Protein AF-A0A3M7CH25-F1 (afdb_monomer_lite)

InterPro domains:
  IPR034455 Biogenesis of lysosome-related organelles complex 1, subunit CNL1 [PTHR39145] (26-146)

Organism: Hortaea werneckii (NCBI:txid91943)

Sequence (146 aa):
MPHHTAHSSSHPRSPPQATTATAIPSSIPDNRLGLSPQDVATLRQHQQLAHAQARSPSGSQASSQGRLLLDPGSLQMLAQHFDRVMQAIAQRLDQLNRATETATQTQYDRAGHAIQMADAEIARFRAILHQIDELETEFDKIKRIR

Foldseek 3Di:
DYDDDDDDDDDDDDDDDDPPDVPPQQWDAPVVLPDDPVVSVVVLVVVVVVVVVPPDPPCVVQVVVRTDRPDVVVVVSSVVVVVVVVVVVVVVVVVVVVVVVVVVVVVVVVVVVVVVVVVVVVVVVVVVVVVVVVVVVVVVVVVVVD

pLDDT: mean 73.2, std 20.88, range [34.34, 98.25]

Radius of gyration: 42.66 Å; chains: 1; bounding box: 95×63×125 Å

Structure (mmCIF, N/CA/C/O backbone):
data_AF-A0A3M7CH25-F1
#
_entry.id   AF-A0A3M7CH25-F1
#
loop_
_atom_site.group_PDB
_atom_site.id
_atom_site.type_symbol
_atom_site.label_atom_id
_atom_site.label_alt_id
_atom_site.label_comp_id
_atom_site.label_asym_id
_atom_site.label_entity_id
_atom_site.label_seq_id
_atom_site.pdbx_PDB_ins_code
_atom_site.Cartn_x
_atom_site.Cartn_y
_atom_site.Cartn_z
_atom_site.occupancy
_atom_site.B_iso_or_equiv
_atom_site.auth_seq_id
_atom_site.auth_comp_id
_atom_site.auth_asym_id
_atom_site.auth_atom_id
_atom_site.pdbx_PDB_model_num
ATOM 1 N N . MET A 1 1 ? 64.315 53.948 -60.021 1.00 34.34 1 MET A N 1
ATOM 2 C CA . MET A 1 1 ? 63.733 55.137 -60.685 1.00 34.34 1 MET A CA 1
ATOM 3 C C . MET A 1 1 ? 63.372 54.738 -62.119 1.00 34.34 1 MET A C 1
ATOM 5 O O . MET A 1 1 ? 64.173 54.023 -62.700 1.00 34.34 1 MET A O 1
ATOM 9 N N . PRO A 1 2 ? 62.196 55.099 -62.661 1.00 49.09 2 PRO A N 1
ATOM 10 C CA . PRO A 1 2 ? 60.930 54.395 -62.396 1.00 49.09 2 PRO A CA 1
ATOM 11 C C . PRO A 1 2 ? 60.040 54.160 -63.655 1.00 49.09 2 PRO A C 1
ATOM 13 O O . PRO A 1 2 ? 60.378 54.592 -64.748 1.00 49.09 2 PRO A O 1
ATOM 16 N N . HIS A 1 3 ? 58.872 53.538 -63.409 1.00 44.78 3 HIS A N 1
ATOM 17 C CA . HIS A 1 3 ? 57.604 53.500 -64.175 1.00 44.78 3 HIS A CA 1
ATOM 18 C C . HIS A 1 3 ? 57.456 52.547 -65.377 1.00 44.78 3 HIS A C 1
ATOM 20 O O . HIS A 1 3 ? 58.113 52.709 -66.390 1.00 44.78 3 HIS A O 1
ATOM 26 N N . HIS A 1 4 ? 56.492 51.616 -65.292 1.00 48.28 4 HIS A N 1
ATOM 27 C CA . HIS A 1 4 ? 55.188 51.746 -65.965 1.00 48.28 4 HIS A CA 1
ATOM 28 C C . HIS A 1 4 ? 54.119 50.857 -65.298 1.00 48.28 4 HIS A C 1
ATOM 30 O O . HIS A 1 4 ? 54.339 49.689 -64.991 1.00 48.28 4 HIS A O 1
ATOM 36 N N . THR A 1 5 ? 52.961 51.467 -65.057 1.00 52.25 5 THR A N 1
ATOM 37 C CA . THR A 1 5 ? 51.748 50.917 -64.442 1.00 52.25 5 THR A CA 1
ATOM 38 C C . THR A 1 5 ? 50.800 50.413 -65.532 1.00 52.25 5 THR A C 1
ATOM 40 O O . THR A 1 5 ? 50.587 51.131 -66.504 1.00 52.25 5 THR A O 1
ATOM 43 N N . ALA A 1 6 ? 50.140 49.268 -65.335 1.00 48.06 6 ALA A N 1
ATOM 44 C CA . ALA A 1 6 ? 48.843 48.986 -65.958 1.00 48.06 6 ALA A CA 1
ATOM 45 C C . ALA A 1 6 ? 48.025 48.029 -65.077 1.00 48.06 6 ALA A C 1
ATOM 47 O O . ALA A 1 6 ? 48.415 46.895 -64.817 1.00 48.06 6 ALA A O 1
ATOM 48 N N . HIS A 1 7 ? 46.896 48.542 -64.590 1.00 48.91 7 HIS A N 1
ATOM 49 C CA . HIS A 1 7 ? 45.843 47.813 -63.892 1.00 48.91 7 HIS A CA 1
ATOM 50 C C . HIS A 1 7 ? 45.117 46.857 -64.850 1.00 48.91 7 HIS A C 1
ATOM 52 O O . HIS A 1 7 ? 44.805 47.223 -65.981 1.00 48.91 7 HIS A O 1
ATOM 58 N N . SER A 1 8 ? 44.742 45.673 -64.368 1.00 49.97 8 SER A N 1
ATOM 59 C CA . SER A 1 8 ? 43.633 44.899 -64.933 1.00 49.97 8 SER A CA 1
ATOM 60 C C . SER A 1 8 ? 42.797 44.331 -63.795 1.00 49.97 8 SER A C 1
ATOM 62 O O . SER A 1 8 ? 43.184 43.407 -63.086 1.00 49.97 8 SER A O 1
ATOM 64 N N . SER A 1 9 ? 41.658 44.979 -63.602 1.00 54.38 9 SER A N 1
ATOM 65 C CA . SER A 1 9 ? 40.560 44.621 -62.721 1.00 54.38 9 SER A CA 1
ATOM 66 C C . SER A 1 9 ? 39.779 43.439 -63.301 1.00 54.38 9 SER A C 1
ATOM 68 O O . SER A 1 9 ? 39.307 43.493 -64.433 1.00 54.38 9 SER A O 1
ATOM 70 N N . SER A 1 10 ? 39.564 42.387 -62.510 1.00 51.91 10 SER A N 1
ATOM 71 C CA . SER A 1 10 ? 38.473 41.440 -62.765 1.00 51.91 10 SER A CA 1
ATOM 72 C C . SER A 1 10 ? 37.803 41.029 -61.454 1.00 51.91 10 SER A C 1
ATOM 74 O O . SER A 1 10 ? 38.445 40.742 -60.448 1.00 51.91 10 SER A O 1
ATOM 76 N N . HIS A 1 11 ? 36.480 41.150 -61.484 1.00 56.53 11 HIS A N 1
ATOM 77 C CA . HIS A 1 11 ? 35.520 41.069 -60.389 1.00 56.53 11 HIS A CA 1
ATOM 78 C C . HIS A 1 11 ? 35.256 39.621 -59.916 1.00 56.53 11 HIS A C 1
ATOM 80 O O . HIS A 1 11 ? 35.608 38.669 -60.614 1.00 56.53 11 HIS A O 1
ATOM 86 N N . PRO A 1 12 ? 34.639 39.446 -58.728 1.00 50.31 12 PRO A N 1
ATOM 87 C CA . PRO A 1 12 ? 34.604 38.183 -57.993 1.00 50.31 12 PRO A CA 1
ATOM 88 C C . PRO A 1 12 ? 33.610 37.173 -58.579 1.00 50.31 12 PRO A C 1
ATOM 90 O O . PRO A 1 12 ? 32.468 37.497 -58.896 1.00 50.31 12 PRO A O 1
ATOM 93 N N . ARG A 1 13 ? 34.036 35.910 -58.660 1.00 43.47 13 ARG A N 1
ATOM 94 C CA . ARG A 1 13 ? 33.190 34.768 -59.021 1.00 43.47 13 ARG A CA 1
ATOM 95 C C . ARG A 1 13 ? 32.384 34.324 -57.796 1.00 43.47 13 ARG A C 1
ATOM 97 O O . ARG A 1 13 ? 32.930 33.706 -56.887 1.00 43.47 13 ARG A O 1
ATOM 104 N N . SER A 1 14 ? 31.092 34.637 -57.778 1.00 53.44 14 SER A N 1
ATOM 105 C CA . SER A 1 14 ? 30.123 34.106 -56.814 1.00 53.44 14 SER A CA 1
ATOM 106 C C . SER A 1 14 ? 30.038 32.571 -56.902 1.00 53.44 14 SER A C 1
ATOM 108 O O . SER A 1 14 ? 29.921 32.042 -58.011 1.00 53.44 14 SER A O 1
ATOM 110 N N . PRO A 1 15 ? 30.052 31.830 -55.781 1.00 58.59 15 PRO A N 1
ATOM 111 C CA . PRO A 1 15 ? 29.566 30.455 -55.756 1.00 58.59 15 PRO A CA 1
ATOM 112 C C . PRO A 1 15 ? 28.023 30.423 -55.735 1.00 58.59 15 PRO A C 1
ATOM 114 O O . PRO A 1 15 ? 27.392 31.371 -55.258 1.00 58.59 15 PRO A O 1
ATOM 117 N N . PRO A 1 16 ? 27.400 29.358 -56.270 1.00 49.16 16 PRO A N 1
ATOM 118 C CA . PRO A 1 16 ? 25.954 29.258 -56.409 1.00 49.16 16 PRO A CA 1
ATOM 119 C C . PRO A 1 16 ? 25.264 29.129 -55.049 1.00 49.16 16 PRO A C 1
ATOM 121 O O . PRO A 1 16 ? 25.725 28.439 -54.140 1.00 49.16 16 PRO A O 1
ATOM 124 N N . GLN A 1 17 ? 24.128 29.810 -54.951 1.00 45.53 17 GLN A N 1
ATOM 125 C CA . GLN A 1 17 ? 23.194 29.811 -53.837 1.00 45.53 17 GLN A CA 1
ATOM 126 C C . GLN A 1 17 ? 22.679 28.383 -53.600 1.00 45.53 17 GLN A C 1
ATOM 128 O O . GLN A 1 17 ? 21.924 27.843 -54.406 1.00 45.53 17 GLN A O 1
ATOM 133 N N . ALA A 1 18 ? 23.119 27.756 -52.507 1.00 49.19 18 ALA A N 1
ATOM 134 C CA . ALA A 1 18 ? 22.539 26.506 -52.044 1.00 49.19 18 ALA A CA 1
ATOM 135 C C . ALA A 1 18 ? 21.091 26.782 -51.623 1.00 49.19 18 ALA A C 1
ATOM 137 O O . ALA A 1 18 ? 20.825 27.561 -50.707 1.00 49.19 18 ALA A O 1
ATOM 138 N N . THR A 1 19 ? 20.166 26.157 -52.341 1.00 42.59 19 THR A N 1
ATOM 139 C CA . THR A 1 19 ? 18.744 26.077 -52.024 1.00 42.59 19 THR A CA 1
ATOM 140 C C . THR A 1 19 ? 18.551 25.738 -50.550 1.00 42.59 19 THR A C 1
ATOM 142 O O . THR A 1 19 ? 19.093 24.745 -50.063 1.00 42.59 19 THR A O 1
ATOM 145 N N . THR A 1 20 ? 17.760 26.549 -49.853 1.00 44.44 20 THR A N 1
ATOM 146 C CA . THR A 1 20 ? 17.261 26.294 -48.500 1.00 44.44 20 THR A CA 1
ATOM 147 C C . THR A 1 20 ? 16.388 25.042 -48.505 1.00 44.44 20 THR A C 1
ATOM 149 O O . THR A 1 20 ? 15.165 25.117 -48.592 1.00 44.44 20 THR A O 1
ATOM 152 N N . ALA A 1 21 ? 17.020 23.873 -48.437 1.00 42.16 21 ALA A N 1
ATOM 153 C CA . ALA A 1 21 ? 16.368 22.674 -47.952 1.00 42.16 21 ALA A CA 1
ATOM 154 C C . ALA A 1 21 ? 16.127 22.894 -46.459 1.00 42.16 21 ALA A C 1
ATOM 156 O O . ALA A 1 21 ? 17.073 23.103 -45.696 1.00 42.16 21 ALA A O 1
ATOM 157 N N . THR A 1 22 ? 14.862 22.901 -46.050 1.00 42.34 22 THR A N 1
ATOM 158 C CA . THR A 1 22 ? 14.440 22.898 -44.651 1.00 42.34 22 THR A CA 1
ATOM 159 C C . THR A 1 22 ? 14.992 21.630 -43.999 1.00 42.34 22 THR A C 1
ATOM 161 O O . THR A 1 22 ? 14.355 20.580 -44.001 1.00 42.34 22 THR A O 1
ATOM 164 N N . ALA A 1 23 ? 16.236 21.693 -43.526 1.00 45.91 23 ALA A N 1
ATOM 165 C CA . ALA A 1 23 ? 16.911 20.578 -42.892 1.00 45.91 23 ALA A CA 1
ATOM 166 C C . ALA A 1 23 ? 16.202 20.299 -41.567 1.00 45.91 23 ALA A C 1
ATOM 168 O O . ALA A 1 23 ? 16.354 21.041 -40.596 1.00 45.91 23 ALA A O 1
ATOM 169 N N . ILE A 1 24 ? 15.406 19.231 -41.538 1.00 45.81 24 ILE A N 1
ATOM 170 C CA . ILE A 1 24 ? 14.902 18.654 -40.294 1.00 45.81 24 ILE A CA 1
ATOM 171 C C . ILE A 1 24 ? 16.147 18.390 -39.433 1.00 45.81 24 ILE A C 1
ATOM 173 O O . ILE A 1 24 ? 17.060 17.704 -39.905 1.00 45.81 24 ILE A O 1
ATOM 177 N N . PRO A 1 25 ? 16.262 18.969 -38.225 1.00 42.25 25 PRO A N 1
ATOM 178 C CA . PRO A 1 25 ? 17.461 18.816 -37.420 1.00 42.25 25 PRO A CA 1
ATOM 179 C C . PRO A 1 25 ? 17.671 17.327 -37.129 1.00 42.25 25 PRO A C 1
ATOM 181 O O . PRO A 1 25 ? 16.894 16.714 -36.406 1.00 42.25 25 PRO A O 1
ATOM 184 N N . SER A 1 26 ? 18.718 16.746 -37.717 1.00 54.84 26 SER A N 1
ATOM 185 C CA . SER A 1 26 ? 18.996 15.301 -37.758 1.00 54.84 26 SER A CA 1
ATOM 186 C C . SER A 1 26 ? 19.508 14.751 -36.425 1.00 54.84 26 SER A C 1
ATOM 188 O O . SER A 1 26 ? 20.454 13.973 -36.414 1.00 54.84 26 SER A O 1
ATOM 190 N N . SER A 1 27 ? 19.046 15.309 -35.302 1.00 45.25 27 SER A N 1
ATOM 191 C CA . SER A 1 27 ? 19.876 15.364 -34.113 1.00 45.25 27 SER A CA 1
ATOM 192 C C . SER A 1 27 ? 19.140 15.758 -32.833 1.00 45.25 27 SER A C 1
ATOM 194 O O . SER A 1 27 ? 18.711 16.902 -32.676 1.00 45.25 27 SER A O 1
ATOM 196 N N . ILE A 1 28 ? 19.004 14.789 -31.924 1.00 54.31 28 ILE A N 1
ATOM 197 C CA . ILE A 1 28 ? 18.254 14.875 -30.659 1.00 54.31 28 ILE A CA 1
ATOM 198 C C . ILE A 1 28 ? 19.240 14.734 -29.482 1.00 54.31 28 ILE A C 1
ATOM 200 O O . ILE A 1 28 ? 20.185 13.962 -29.599 1.00 54.31 28 ILE A O 1
ATOM 204 N N . PRO A 1 29 ? 19.073 15.464 -28.366 1.00 54.31 29 PRO A N 1
ATOM 205 C CA . PRO A 1 29 ? 19.964 15.349 -27.211 1.00 54.31 29 PRO A CA 1
ATOM 206 C C . PRO A 1 29 ? 19.692 14.140 -26.319 1.00 54.31 29 PRO A C 1
ATOM 208 O O . PRO A 1 29 ? 18.547 13.910 -25.940 1.00 54.31 29 PRO A O 1
ATOM 211 N N . ASP A 1 30 ? 20.766 13.447 -25.917 1.00 53.28 30 ASP A N 1
ATOM 212 C CA . ASP A 1 30 ? 20.790 12.211 -25.110 1.00 53.28 30 ASP A CA 1
ATOM 213 C C . ASP A 1 30 ? 19.880 12.267 -23.868 1.00 53.28 30 ASP A C 1
ATOM 215 O O . ASP A 1 30 ? 19.152 11.322 -23.567 1.00 53.28 30 ASP A O 1
ATOM 219 N N . ASN A 1 31 ? 19.845 13.412 -23.177 1.00 57.41 31 ASN A N 1
ATOM 220 C CA . ASN A 1 31 ? 19.024 13.633 -21.979 1.00 57.41 31 ASN A CA 1
ATOM 221 C C . ASN A 1 31 ? 17.508 13.666 -22.245 1.00 57.41 31 ASN A C 1
ATOM 223 O O . ASN A 1 31 ? 16.727 13.630 -21.297 1.00 57.41 31 ASN A O 1
ATOM 227 N N . ARG A 1 32 ? 17.072 13.764 -23.506 1.00 50.53 32 ARG A N 1
ATOM 228 C CA . ARG A 1 32 ? 15.650 13.734 -23.885 1.00 50.53 32 ARG A CA 1
ATOM 229 C C . ARG A 1 32 ? 15.152 12.342 -24.267 1.00 50.53 32 ARG A C 1
ATOM 231 O O . ARG A 1 32 ? 13.957 12.199 -24.498 1.00 50.53 32 ARG A O 1
ATOM 238 N N . LEU A 1 33 ? 16.025 11.331 -24.307 1.00 58.81 33 LEU A N 1
ATOM 239 C CA . LEU A 1 33 ? 15.644 9.961 -24.668 1.00 58.81 33 LEU A CA 1
ATOM 240 C C . LEU A 1 33 ? 15.200 9.100 -23.475 1.00 58.81 33 LEU A C 1
ATOM 242 O O . LEU A 1 33 ? 14.857 7.943 -23.675 1.00 58.81 33 LEU A O 1
ATOM 246 N N . GLY A 1 34 ? 15.189 9.632 -22.245 1.00 56.16 34 GLY A N 1
ATOM 247 C CA . GLY A 1 34 ? 14.730 8.882 -21.064 1.00 56.16 34 GLY A CA 1
ATOM 248 C C . GLY A 1 34 ? 15.569 7.636 -20.743 1.00 56.16 34 GLY A C 1
ATOM 249 O O . GLY A 1 34 ? 15.098 6.743 -20.043 1.00 56.16 34 GLY A O 1
ATOM 250 N N . LEU A 1 35 ? 16.798 7.569 -21.265 1.00 60.78 35 LEU A N 1
ATOM 251 C CA . LEU A 1 35 ? 17.701 6.430 -21.122 1.00 60.78 35 LEU A CA 1
ATOM 252 C C . LEU A 1 35 ? 18.232 6.313 -19.689 1.00 60.78 35 LEU A C 1
ATOM 254 O O . LEU A 1 35 ? 18.481 7.318 -19.017 1.00 60.78 35 LEU A O 1
ATOM 258 N N . SER A 1 36 ? 18.471 5.077 -19.241 1.00 66.50 36 SER A N 1
ATOM 259 C CA . SER A 1 36 ? 19.179 4.848 -17.982 1.00 66.50 36 SER A CA 1
ATOM 260 C C . SER A 1 36 ? 20.631 5.353 -18.087 1.00 66.50 36 SER A C 1
ATOM 262 O O . SER A 1 36 ? 21.209 5.349 -19.179 1.00 66.50 36 SER A O 1
ATOM 264 N N . PRO A 1 37 ? 21.277 5.760 -16.978 1.00 64.06 37 PRO A N 1
ATOM 265 C CA . PRO A 1 37 ? 22.656 6.258 -17.011 1.00 64.06 37 PRO A CA 1
ATOM 266 C C . PRO A 1 37 ? 23.660 5.265 -17.617 1.00 64.06 37 PRO A C 1
ATOM 268 O O . PRO A 1 37 ? 24.652 5.670 -18.221 1.00 64.06 37 PRO A O 1
ATOM 271 N N . GLN A 1 38 ? 23.390 3.965 -17.472 1.00 66.31 38 GLN A N 1
ATOM 272 C CA . GLN A 1 38 ? 24.214 2.892 -18.025 1.00 66.31 38 GLN A CA 1
ATOM 273 C C . GLN A 1 38 ? 24.054 2.801 -19.548 1.00 66.31 38 GLN A C 1
ATOM 275 O O . GLN A 1 38 ? 25.052 2.732 -20.262 1.00 66.31 38 GLN A O 1
ATOM 280 N N . ASP A 1 39 ? 22.823 2.912 -20.056 1.00 61.66 39 ASP A N 1
ATOM 281 C CA . ASP A 1 39 ? 22.549 2.882 -21.498 1.00 61.66 39 ASP A CA 1
ATOM 282 C C . ASP A 1 39 ? 23.139 4.102 -22.221 1.00 61.66 39 ASP A C 1
ATOM 284 O O . ASP A 1 39 ? 23.667 3.973 -23.326 1.00 61.66 39 ASP A O 1
ATOM 288 N N . VAL A 1 40 ? 23.127 5.279 -21.581 1.00 67.56 40 VAL A N 1
ATOM 289 C CA . VAL A 1 40 ? 23.796 6.484 -22.107 1.00 67.56 40 VAL A CA 1
ATOM 290 C C . VAL A 1 40 ? 25.305 6.258 -22.236 1.00 67.56 40 VAL A C 1
ATOM 292 O O . VAL A 1 40 ? 25.910 6.660 -23.231 1.00 67.56 40 VAL A O 1
ATOM 295 N N . ALA A 1 41 ? 25.926 5.591 -21.259 1.00 70.12 41 ALA A N 1
ATOM 296 C CA . ALA A 1 41 ? 27.352 5.280 -21.304 1.00 70.12 41 ALA A CA 1
ATOM 297 C C . ALA A 1 41 ? 27.682 4.290 -22.433 1.00 70.12 41 ALA A C 1
ATOM 299 O O . ALA A 1 41 ? 28.624 4.517 -23.195 1.00 70.12 41 ALA A O 1
ATOM 300 N N . THR A 1 42 ? 26.868 3.243 -22.600 1.00 70.38 42 THR A N 1
ATOM 301 C CA . THR A 1 42 ? 27.019 2.263 -23.685 1.00 70.38 42 THR A CA 1
ATOM 302 C C . THR A 1 42 ? 26.813 2.897 -25.061 1.00 70.38 42 THR A C 1
ATOM 304 O O . THR A 1 42 ? 27.565 2.605 -25.991 1.00 70.38 42 THR A O 1
ATOM 307 N N . LEU A 1 43 ? 25.840 3.798 -25.206 1.00 66.81 43 LEU A N 1
ATOM 308 C CA . LEU A 1 43 ? 25.592 4.538 -26.445 1.00 66.81 43 LEU A CA 1
ATOM 309 C C . LEU A 1 43 ? 26.776 5.447 -26.802 1.00 66.81 43 LEU A C 1
ATOM 311 O O . LEU A 1 43 ? 27.238 5.451 -27.945 1.00 66.81 43 LEU A O 1
ATOM 315 N N . ARG A 1 44 ? 27.316 6.164 -25.811 1.00 68.12 44 ARG A N 1
ATOM 316 C CA . ARG A 1 44 ? 28.498 7.018 -25.978 1.00 68.12 44 ARG A CA 1
ATOM 317 C C . ARG A 1 44 ? 29.730 6.208 -26.388 1.00 68.12 44 ARG A C 1
ATOM 319 O O . ARG A 1 44 ? 30.474 6.639 -27.266 1.00 68.12 44 ARG A O 1
ATOM 326 N N . GLN A 1 45 ? 29.921 5.028 -25.801 1.00 72.50 45 GLN A N 1
ATOM 327 C CA . GLN A 1 45 ? 31.021 4.121 -26.135 1.00 72.50 45 GLN A CA 1
ATOM 328 C C . GLN A 1 45 ? 30.917 3.589 -27.574 1.00 72.50 45 GLN A C 1
ATOM 330 O O . GLN A 1 45 ? 31.907 3.590 -28.306 1.00 72.50 45 GLN A O 1
ATOM 335 N N . HIS A 1 46 ? 29.724 3.184 -28.015 1.00 65.94 46 HIS A N 1
ATOM 336 C CA . HIS A 1 46 ? 29.524 2.706 -29.386 1.00 65.94 46 HIS A CA 1
ATOM 337 C C . HIS A 1 46 ? 29.670 3.820 -30.424 1.00 65.94 46 HIS A C 1
ATOM 339 O O . HIS A 1 46 ? 30.256 3.582 -31.478 1.00 65.94 46 HIS A O 1
ATOM 345 N N . GLN A 1 47 ? 29.231 5.047 -30.123 1.00 64.75 47 GLN A N 1
ATOM 346 C CA . GLN A 1 47 ? 29.498 6.190 -31.000 1.00 64.75 47 GLN A CA 1
ATOM 347 C C . GLN A 1 47 ? 30.997 6.454 -31.141 1.00 64.75 47 GLN A C 1
ATOM 349 O O . GLN A 1 47 ? 31.465 6.665 -32.254 1.00 64.75 47 GLN A O 1
ATOM 354 N N . GLN A 1 48 ? 31.773 6.392 -30.054 1.00 63.50 48 GLN A N 1
ATOM 355 C CA . GLN A 1 48 ? 33.232 6.552 -30.127 1.00 63.50 48 GLN A CA 1
ATOM 356 C C . GLN A 1 48 ? 33.884 5.506 -31.044 1.00 63.50 48 GLN A C 1
ATOM 358 O O . GLN A 1 48 ? 34.777 5.843 -31.821 1.00 63.50 48 GLN A O 1
ATOM 363 N N . LEU A 1 49 ? 33.404 4.261 -31.009 1.00 62.91 49 LEU A N 1
ATOM 364 C CA . LEU A 1 49 ? 33.883 3.188 -31.883 1.00 62.91 49 LEU A CA 1
ATOM 365 C C . LEU A 1 49 ? 33.461 3.390 -33.348 1.00 62.91 49 LEU A C 1
ATOM 367 O O . LEU A 1 49 ? 34.291 3.246 -34.247 1.00 62.91 49 LEU A O 1
ATOM 371 N N . ALA A 1 50 ? 32.215 3.799 -33.598 1.00 54.97 50 ALA A N 1
ATOM 372 C CA . ALA A 1 50 ? 31.730 4.125 -34.941 1.00 54.97 50 ALA A CA 1
ATOM 373 C C . ALA A 1 50 ? 32.481 5.327 -35.546 1.00 54.97 50 ALA A C 1
ATOM 375 O O . ALA A 1 50 ? 32.847 5.315 -36.722 1.00 54.97 50 ALA A O 1
ATOM 376 N N . HIS A 1 51 ? 32.802 6.335 -34.729 1.00 53.16 51 HIS A N 1
ATOM 377 C CA . HIS A 1 51 ? 33.628 7.477 -35.123 1.00 53.16 51 HIS A CA 1
ATOM 378 C C . HIS A 1 51 ? 35.079 7.089 -35.434 1.00 53.16 51 HIS A C 1
ATOM 380 O O . HIS A 1 51 ? 35.685 7.680 -36.326 1.00 53.16 51 HIS A O 1
ATOM 386 N N . ALA A 1 52 ? 35.642 6.088 -34.750 1.00 57.78 52 ALA A N 1
ATOM 387 C CA . ALA A 1 52 ? 36.985 5.592 -35.054 1.00 57.78 52 ALA A CA 1
ATOM 388 C C . ALA A 1 52 ? 37.058 4.898 -36.430 1.00 57.78 52 ALA A C 1
ATOM 390 O O . ALA A 1 52 ? 38.094 4.964 -37.097 1.00 57.78 52 ALA A O 1
ATOM 391 N N . GLN A 1 53 ? 35.958 4.281 -36.878 1.00 55.53 53 GLN A N 1
ATOM 392 C CA . GLN A 1 53 ? 35.821 3.713 -38.225 1.00 55.53 53 GLN A CA 1
ATOM 393 C C . GLN A 1 53 ? 35.501 4.776 -39.288 1.00 55.53 53 GLN A C 1
ATOM 395 O O . GLN A 1 53 ? 36.055 4.733 -40.387 1.00 55.53 53 GLN A O 1
ATOM 400 N N . ALA A 1 54 ? 34.674 5.771 -38.960 1.00 52.88 54 AL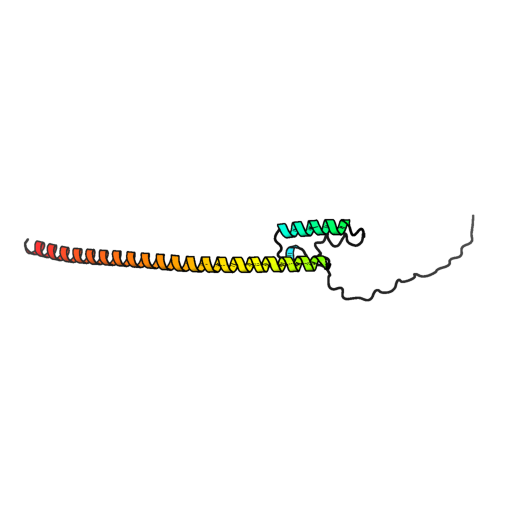A A N 1
ATOM 401 C CA . ALA A 1 54 ? 34.317 6.875 -39.846 1.00 52.88 54 ALA A CA 1
ATOM 402 C C . ALA A 1 54 ? 35.343 8.025 -39.763 1.00 52.88 54 ALA A C 1
ATOM 404 O O . ALA A 1 54 ? 35.059 9.105 -39.245 1.00 52.88 54 ALA A O 1
ATOM 405 N N . ARG A 1 55 ? 36.557 7.818 -40.294 1.00 43.78 55 ARG A N 1
ATOM 406 C CA . ARG A 1 55 ? 37.559 8.886 -40.494 1.00 43.78 55 ARG A CA 1
ATOM 407 C C . ARG A 1 55 ? 37.034 9.929 -41.491 1.00 43.78 55 ARG A C 1
ATOM 409 O O . ARG A 1 55 ? 37.308 9.862 -42.685 1.00 43.78 55 ARG A O 1
ATOM 416 N N . SER A 1 56 ? 36.250 10.893 -41.020 1.00 45.09 56 SER A N 1
ATOM 417 C CA . SER A 1 56 ? 35.811 12.056 -41.797 1.00 45.09 56 SER A CA 1
ATOM 418 C C . SER A 1 56 ? 35.697 13.281 -40.877 1.00 45.09 56 SER A C 1
ATOM 420 O O . SER A 1 56 ? 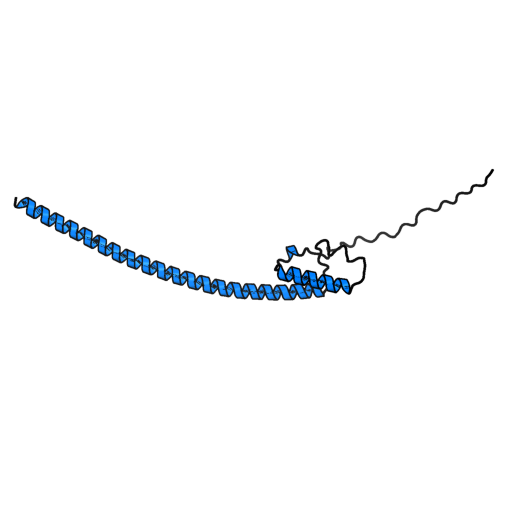34.898 13.272 -39.941 1.00 45.09 56 SER A O 1
ATOM 422 N N . PRO A 1 57 ? 36.467 14.359 -41.118 1.00 49.31 57 PRO A N 1
ATOM 423 C CA . PRO A 1 57 ? 36.624 15.485 -40.186 1.00 49.31 57 PRO A CA 1
ATOM 424 C C . PRO A 1 57 ? 35.381 16.384 -40.038 1.00 49.31 57 PRO A C 1
ATOM 426 O O . PRO A 1 57 ? 35.394 17.313 -39.239 1.00 49.31 57 PRO A O 1
ATOM 429 N N . SER A 1 58 ? 34.295 16.114 -40.771 1.00 49.31 58 SER A N 1
ATOM 430 C CA . SER A 1 58 ? 33.057 16.905 -40.715 1.00 49.31 58 SER A CA 1
ATOM 431 C C . SER A 1 58 ? 32.056 16.441 -39.641 1.00 49.31 58 SER A C 1
ATOM 433 O O . SER A 1 58 ? 31.089 17.153 -39.383 1.00 49.31 58 SER A O 1
ATOM 435 N N . GLY A 1 59 ? 32.251 15.267 -39.025 1.00 49.00 59 GLY A N 1
ATOM 436 C CA . GLY A 1 59 ? 31.315 14.697 -38.038 1.00 49.00 59 GLY A CA 1
ATOM 437 C C . GLY A 1 59 ? 31.607 15.064 -36.577 1.00 49.00 59 GLY A C 1
ATOM 438 O O . GLY A 1 59 ? 30.740 14.923 -35.719 1.00 49.00 59 GLY A O 1
ATOM 439 N N . SER A 1 60 ? 32.811 15.566 -36.286 1.00 44.91 60 SER A N 1
ATOM 440 C CA . SER A 1 60 ? 33.328 15.707 -34.915 1.00 44.91 60 SER A CA 1
ATOM 441 C C . SER A 1 60 ? 32.713 16.851 -34.099 1.00 44.91 60 SER A C 1
ATOM 443 O O . SER A 1 60 ? 32.864 16.867 -32.883 1.00 44.91 60 SER A O 1
ATOM 445 N N . GLN A 1 61 ? 32.016 17.796 -34.739 1.00 45.25 61 GLN A N 1
ATOM 446 C CA . GLN A 1 61 ? 31.372 18.935 -34.061 1.00 45.25 61 GLN A CA 1
ATOM 447 C C . GLN A 1 61 ? 29.905 18.676 -33.672 1.00 45.25 61 GLN A C 1
ATOM 449 O O . GLN A 1 61 ? 29.314 19.468 -32.945 1.00 45.25 61 GLN A O 1
ATOM 454 N N . ALA A 1 62 ? 29.290 17.589 -34.153 1.00 48.53 62 ALA A N 1
ATOM 455 C CA . ALA A 1 62 ? 27.891 17.276 -33.846 1.00 48.53 62 ALA A CA 1
ATOM 456 C C . ALA A 1 62 ? 27.751 16.438 -32.563 1.00 48.53 62 ALA A C 1
ATOM 458 O O . ALA A 1 62 ? 26.851 16.679 -31.760 1.00 48.53 62 ALA A O 1
ATOM 459 N N . SER A 1 63 ? 28.674 15.501 -32.333 1.00 45.44 63 SER A N 1
ATOM 460 C CA . SER A 1 63 ? 28.627 14.589 -31.182 1.00 45.44 63 SER A CA 1
ATOM 461 C C . SER A 1 63 ? 29.024 15.264 -29.864 1.00 45.44 63 SER A C 1
ATOM 463 O O . SER A 1 63 ? 28.474 14.940 -28.815 1.00 45.44 63 SER A O 1
ATOM 465 N N . SER A 1 64 ? 29.922 16.256 -29.899 1.00 48.12 64 SER A N 1
ATOM 466 C CA . SER A 1 64 ? 30.279 17.076 -28.727 1.00 48.12 64 SER A CA 1
ATOM 467 C C . SER A 1 64 ? 29.135 17.981 -28.255 1.00 48.12 64 SER A C 1
ATOM 469 O O . SER A 1 64 ? 29.110 18.378 -27.092 1.00 48.12 64 SER A O 1
ATOM 471 N N . GLN 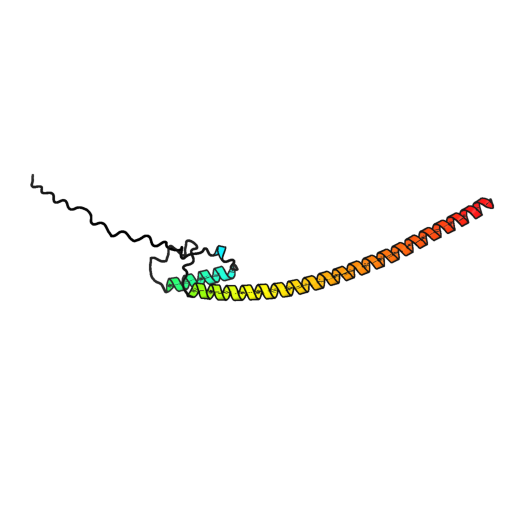A 1 65 ? 28.166 18.263 -29.130 1.00 46.56 65 GLN A N 1
ATOM 472 C CA . GLN A 1 65 ? 27.017 19.124 -28.852 1.00 46.56 65 GLN A CA 1
ATOM 473 C C . GLN A 1 65 ? 25.766 18.338 -28.407 1.00 46.56 65 GLN A C 1
ATOM 475 O O . GLN A 1 65 ? 24.671 18.899 -28.392 1.00 46.56 65 GLN A O 1
ATOM 480 N N . GLY A 1 66 ? 25.897 17.044 -28.072 1.00 52.34 66 GLY A N 1
ATOM 481 C CA . GLY A 1 66 ? 24.766 16.214 -27.641 1.00 52.34 66 GLY A CA 1
ATOM 482 C C . GLY A 1 66 ? 23.693 16.131 -28.722 1.00 52.34 66 GLY A C 1
ATOM 483 O O . GLY A 1 66 ? 22.534 16.451 -28.484 1.00 52.34 66 GLY A O 1
ATOM 484 N N . ARG A 1 67 ? 24.095 15.811 -29.949 1.00 51.50 67 ARG A N 1
ATOM 485 C CA . ARG A 1 67 ? 23.231 15.862 -31.121 1.00 51.50 67 ARG A CA 1
ATOM 486 C C . ARG A 1 67 ? 23.320 14.494 -31.829 1.00 51.50 67 ARG A C 1
ATOM 488 O O . ARG A 1 67 ? 24.278 14.211 -32.545 1.00 51.50 67 ARG A O 1
ATOM 495 N N . LEU A 1 68 ? 22.317 13.631 -31.621 1.00 56.59 68 LEU A N 1
ATOM 496 C CA . LEU A 1 68 ? 22.232 12.265 -32.171 1.00 56.59 68 LEU A CA 1
ATOM 497 C C . LEU A 1 68 ? 21.949 12.226 -33.678 1.00 56.59 68 LEU A C 1
ATOM 499 O O . LEU A 1 68 ? 20.790 12.278 -34.079 1.00 56.59 68 LEU A O 1
ATOM 503 N N . LEU A 1 69 ? 22.980 12.096 -34.514 1.00 57.66 69 LEU A N 1
ATOM 504 C CA . LEU A 1 69 ? 22.810 11.768 -35.936 1.00 57.66 69 LEU A CA 1
ATOM 505 C C . LEU A 1 69 ? 21.939 10.506 -36.099 1.00 57.66 69 LEU A C 1
ATOM 507 O O . LEU A 1 69 ? 22.299 9.437 -35.612 1.00 57.66 69 LEU 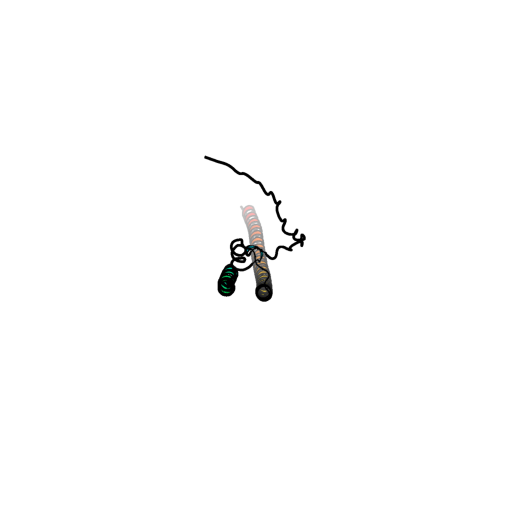A O 1
ATOM 511 N N . LEU A 1 70 ? 20.791 10.656 -36.770 1.00 59.69 70 LEU A N 1
ATOM 512 C CA . LEU A 1 70 ? 19.824 9.589 -37.076 1.00 59.69 70 LEU A CA 1
ATOM 513 C C . LEU A 1 70 ? 20.392 8.618 -38.133 1.00 59.69 70 LEU A C 1
ATOM 515 O O . LEU A 1 70 ? 19.975 8.621 -39.288 1.00 59.69 70 LEU A O 1
ATOM 519 N N . ASP A 1 71 ? 21.382 7.819 -37.745 1.00 66.25 71 ASP A N 1
ATOM 520 C CA . ASP A 1 71 ? 21.929 6.707 -38.532 1.00 66.25 71 ASP A CA 1
ATOM 521 C C . ASP A 1 71 ? 21.059 5.439 -38.345 1.00 66.25 71 ASP A C 1
ATOM 523 O O . ASP A 1 71 ? 20.524 5.252 -37.244 1.00 66.25 71 ASP A O 1
ATOM 527 N N . PRO A 1 72 ? 20.889 4.543 -39.341 1.00 66.88 72 PRO A N 1
ATOM 528 C CA . PRO A 1 72 ? 20.074 3.330 -39.203 1.00 66.88 72 PRO A CA 1
ATOM 529 C C . PRO A 1 72 ? 20.407 2.462 -37.977 1.00 66.88 72 PRO A C 1
ATOM 531 O O . PRO A 1 72 ? 19.501 1.854 -37.405 1.00 66.88 72 PRO A O 1
ATOM 534 N N . GLY A 1 73 ? 21.662 2.454 -37.507 1.00 70.19 73 GLY A N 1
ATOM 535 C CA . GLY A 1 73 ? 22.034 1.771 -36.262 1.00 70.19 73 GLY A CA 1
ATOM 536 C C . GLY A 1 73 ? 21.428 2.413 -35.005 1.00 70.19 73 GLY A C 1
ATOM 537 O O . GLY A 1 73 ? 21.008 1.713 -34.083 1.00 70.19 73 GLY A O 1
ATOM 538 N N . SER A 1 74 ? 21.299 3.743 -34.974 1.00 71.31 74 SER A N 1
ATOM 539 C CA . SER A 1 74 ? 20.683 4.470 -33.851 1.00 71.31 74 SER A CA 1
ATOM 540 C C . SER A 1 74 ? 19.181 4.181 -33.715 1.00 71.31 74 SER A C 1
ATOM 542 O O . SER A 1 74 ? 18.676 4.064 -32.599 1.00 71.31 74 SER A O 1
ATOM 544 N N . LEU A 1 75 ? 18.478 3.975 -34.837 1.00 76.25 75 LEU A N 1
ATOM 545 C CA . LEU A 1 75 ? 17.064 3.585 -34.847 1.00 76.25 75 LEU A CA 1
ATOM 546 C C . LEU A 1 75 ? 16.857 2.152 -34.344 1.00 76.25 75 LEU A C 1
ATOM 548 O O . LEU A 1 75 ? 15.909 1.897 -33.605 1.00 76.25 75 LEU A O 1
ATOM 552 N N . GLN A 1 76 ? 17.759 1.227 -34.685 1.00 77.38 76 GLN A N 1
ATOM 553 C CA . GLN A 1 76 ? 17.724 -0.141 -34.155 1.00 77.38 76 GLN A CA 1
ATOM 554 C C . GLN A 1 76 ? 17.960 -0.168 -32.639 1.00 77.38 76 GLN A C 1
ATOM 556 O O . GLN A 1 76 ? 17.256 -0.874 -31.918 1.00 77.38 76 GLN A O 1
ATOM 561 N N . MET A 1 77 ? 18.898 0.640 -32.139 1.00 75.31 77 MET A N 1
ATOM 562 C CA . MET A 1 77 ? 19.132 0.789 -30.699 1.00 75.31 77 MET A CA 1
ATOM 563 C C . MET A 1 77 ? 17.920 1.379 -29.975 1.00 75.31 77 MET A C 1
ATOM 565 O O . MET A 1 77 ? 17.562 0.909 -28.894 1.00 75.31 77 MET A O 1
ATOM 569 N N . LEU A 1 78 ? 17.260 2.372 -30.577 1.00 77.31 78 LEU A N 1
ATOM 570 C CA . LEU A 1 78 ? 16.035 2.950 -30.035 1.00 77.31 78 LEU A CA 1
ATOM 571 C C . LEU A 1 78 ? 14.897 1.919 -29.989 1.00 77.31 78 LEU A C 1
ATOM 573 O O . LEU A 1 78 ? 14.206 1.837 -28.978 1.00 77.31 78 LEU A O 1
ATOM 577 N N . ALA A 1 79 ? 14.739 1.095 -31.029 1.00 79.50 79 ALA A N 1
ATOM 578 C CA . ALA A 1 79 ? 13.752 0.014 -31.048 1.00 79.50 79 ALA A CA 1
ATOM 579 C C . ALA A 1 79 ? 13.995 -1.002 -29.918 1.00 79.50 79 ALA A C 1
ATOM 581 O O . ALA A 1 79 ? 13.092 -1.282 -29.135 1.00 79.50 79 ALA A O 1
ATOM 582 N N . GLN A 1 80 ? 15.239 -1.461 -29.747 1.00 79.81 80 GLN A N 1
ATOM 583 C CA . GLN A 1 80 ? 15.594 -2.364 -28.645 1.00 79.81 80 GLN A CA 1
ATOM 584 C C . GLN A 1 80 ? 15.383 -1.730 -27.266 1.00 79.81 80 GLN A C 1
ATOM 586 O O . GLN A 1 80 ? 15.043 -2.422 -26.306 1.00 79.81 80 GLN A O 1
ATOM 591 N N . HIS A 1 81 ? 15.622 -0.423 -27.138 1.00 81.38 81 HIS A N 1
ATOM 592 C CA . HIS A 1 81 ? 15.352 0.297 -25.901 1.00 81.38 81 HIS A CA 1
ATOM 593 C C . HIS A 1 81 ? 13.848 0.355 -25.612 1.00 81.38 81 HIS A C 1
ATOM 595 O O . HIS A 1 81 ? 13.447 0.044 -24.492 1.00 81.38 81 HIS A O 1
ATOM 601 N N . PHE A 1 82 ? 13.017 0.679 -26.610 1.00 83.00 82 PHE A N 1
ATOM 602 C CA . PHE A 1 82 ? 11.560 0.644 -26.464 1.00 83.00 82 PHE A CA 1
ATOM 603 C C . PHE A 1 82 ? 11.065 -0.743 -26.046 1.00 83.00 82 PHE A C 1
ATOM 605 O O . PHE A 1 82 ? 10.256 -0.828 -25.124 1.00 83.00 82 PHE A O 1
ATOM 612 N N . ASP A 1 83 ? 11.603 -1.819 -26.623 1.00 86.31 83 ASP A N 1
ATOM 613 C CA . ASP A 1 83 ? 11.250 -3.187 -26.224 1.00 86.31 83 ASP A CA 1
ATOM 614 C C . ASP A 1 83 ? 11.589 -3.461 -24.752 1.00 86.31 83 ASP A C 1
ATOM 616 O O . ASP A 1 83 ? 10.756 -3.973 -24.001 1.00 86.31 83 ASP A O 1
ATOM 620 N N . ARG A 1 84 ? 12.785 -3.062 -24.297 1.00 82.50 84 ARG A N 1
ATOM 621 C CA . ARG A 1 84 ? 13.191 -3.206 -22.887 1.00 82.50 84 ARG A CA 1
ATOM 622 C C . ARG A 1 84 ? 12.325 -2.372 -21.947 1.00 82.50 84 ARG A C 1
ATOM 624 O O . ARG A 1 84 ? 11.948 -2.859 -20.883 1.00 82.50 84 ARG A O 1
ATOM 631 N N . VAL A 1 85 ? 11.990 -1.137 -22.321 1.00 88.50 85 VAL A N 1
ATOM 632 C CA . VAL A 1 85 ? 11.118 -0.262 -21.522 1.00 88.50 85 VAL A CA 1
ATOM 633 C C . VAL A 1 85 ? 9.715 -0.849 -21.424 1.00 88.50 85 VAL A C 1
ATOM 635 O O . VAL A 1 85 ? 9.164 -0.905 -20.329 1.00 88.50 85 VAL A O 1
ATOM 638 N N . MET A 1 86 ? 9.157 -1.352 -22.524 1.00 87.19 86 MET A N 1
ATOM 639 C CA . MET A 1 86 ? 7.848 -2.006 -22.518 1.00 87.19 86 MET A CA 1
ATOM 640 C C . MET A 1 86 ? 7.841 -3.255 -21.632 1.00 87.19 86 MET A C 1
ATOM 642 O O . MET A 1 86 ? 6.912 -3.438 -20.844 1.00 87.19 86 MET A O 1
ATOM 646 N N . GLN A 1 87 ? 8.898 -4.072 -21.685 1.00 88.38 87 GLN A N 1
ATOM 647 C CA . GLN A 1 87 ? 9.058 -5.223 -20.790 1.00 88.38 87 GLN A CA 1
ATOM 648 C C . GLN A 1 87 ? 9.157 -4.797 -19.318 1.00 88.38 87 GLN A C 1
ATOM 650 O O . GLN A 1 87 ? 8.479 -5.372 -18.466 1.00 88.38 87 GLN A O 1
ATOM 655 N N . ALA A 1 88 ? 9.941 -3.763 -19.009 1.00 85.31 88 ALA A N 1
ATOM 656 C CA . ALA A 1 88 ? 10.078 -3.242 -17.650 1.00 85.31 88 ALA A CA 1
ATOM 657 C C . ALA A 1 88 ? 8.762 -2.644 -17.119 1.00 85.31 88 ALA A C 1
ATOM 659 O O . ALA A 1 88 ? 8.411 -2.858 -15.958 1.00 85.31 88 ALA A O 1
ATOM 660 N N . ILE A 1 89 ? 8.006 -1.930 -17.961 1.00 88.25 89 ILE A N 1
ATOM 661 C CA . ILE A 1 89 ? 6.679 -1.404 -17.614 1.00 88.25 89 ILE A CA 1
ATOM 662 C C . ILE A 1 89 ? 5.718 -2.557 -17.318 1.00 88.25 89 ILE A C 1
ATOM 664 O O . ILE A 1 89 ? 5.043 -2.521 -16.291 1.00 88.25 89 ILE A O 1
ATOM 668 N N . ALA A 1 90 ? 5.687 -3.594 -18.160 1.00 90.44 90 ALA A N 1
ATOM 669 C CA . ALA A 1 90 ? 4.835 -4.761 -17.943 1.00 90.44 90 ALA A CA 1
ATOM 670 C C . ALA A 1 90 ? 5.152 -5.462 -16.611 1.00 90.44 90 ALA A C 1
ATOM 672 O O . ALA A 1 90 ? 4.246 -5.738 -15.825 1.00 90.44 90 ALA A O 1
ATOM 673 N N . GLN A 1 91 ? 6.439 -5.669 -16.310 1.00 89.81 91 GLN A N 1
ATOM 674 C CA . GLN A 1 91 ? 6.879 -6.238 -15.032 1.00 89.81 91 GLN A CA 1
ATOM 675 C C . GLN A 1 91 ? 6.481 -5.359 -13.842 1.00 89.81 91 GLN A C 1
ATOM 677 O O . GLN A 1 91 ? 6.013 -5.863 -12.822 1.00 89.81 91 GLN A O 1
ATOM 682 N N . ARG A 1 92 ? 6.636 -4.037 -13.959 1.00 89.38 92 ARG A N 1
ATOM 683 C CA . ARG A 1 92 ? 6.291 -3.104 -12.882 1.00 89.38 92 ARG A CA 1
ATOM 684 C C . ARG A 1 92 ? 4.785 -3.022 -12.640 1.00 89.38 92 ARG A C 1
ATOM 686 O O . ARG A 1 92 ? 4.378 -2.879 -11.492 1.00 89.38 92 ARG A O 1
ATOM 693 N N . LEU A 1 93 ? 3.967 -3.124 -13.687 1.00 92.06 93 LEU A N 1
ATOM 694 C CA . LEU A 1 93 ? 2.509 -3.186 -13.564 1.00 92.06 93 LEU A CA 1
ATOM 695 C C . LEU A 1 93 ? 2.058 -4.458 -12.839 1.00 92.06 93 LEU A C 1
ATOM 697 O O . LEU A 1 93 ? 1.219 -4.373 -11.946 1.00 92.06 93 LEU A O 1
ATOM 701 N N . ASP A 1 94 ? 2.645 -5.612 -13.162 1.00 94.38 94 ASP A N 1
ATOM 702 C CA . ASP A 1 94 ? 2.368 -6.872 -12.459 1.00 94.38 94 ASP A CA 1
ATOM 703 C C . ASP A 1 94 ? 2.767 -6.794 -10.973 1.00 94.38 94 ASP A C 1
ATOM 705 O O . ASP A 1 94 ? 1.973 -7.137 -10.096 1.00 94.38 94 ASP A O 1
ATOM 709 N N . GLN A 1 95 ? 3.945 -6.240 -10.669 1.00 93.69 95 GLN A N 1
ATOM 710 C CA . GLN A 1 95 ? 4.372 -5.998 -9.285 1.00 93.69 95 GLN A CA 1
ATOM 711 C C . GLN A 1 95 ? 3.430 -5.049 -8.539 1.00 93.69 95 GLN A C 1
ATOM 713 O O . GLN A 1 95 ? 3.083 -5.314 -7.389 1.00 93.69 95 GLN A O 1
ATOM 718 N N . LEU A 1 96 ? 3.013 -3.954 -9.181 1.00 95.06 96 LEU A N 1
ATOM 719 C CA . LEU A 1 96 ? 2.101 -2.985 -8.581 1.00 95.06 96 LEU A CA 1
ATOM 720 C C . LEU A 1 96 ? 0.743 -3.623 -8.278 1.00 95.06 96 LEU A C 1
ATOM 722 O O . LEU A 1 96 ? 0.246 -3.442 -7.174 1.00 95.06 96 LEU A O 1
ATOM 726 N N . ASN A 1 97 ? 0.189 -4.414 -9.201 1.00 97.25 97 ASN A N 1
ATOM 727 C CA . ASN A 1 97 ? -1.071 -5.129 -8.978 1.00 97.25 97 ASN A CA 1
ATOM 728 C C . ASN A 1 97 ? -0.992 -6.044 -7.750 1.00 97.25 97 ASN A C 1
ATOM 730 O O . ASN A 1 97 ? -1.838 -5.952 -6.863 1.00 97.25 97 ASN A O 1
ATOM 734 N N . ARG A 1 98 ? 0.061 -6.865 -7.650 1.00 97.31 98 ARG A N 1
ATOM 735 C CA . ARG A 1 98 ? 0.267 -7.758 -6.495 1.00 97.31 98 ARG A CA 1
ATOM 736 C C . ARG A 1 98 ? 0.443 -6.984 -5.192 1.00 97.31 98 ARG A C 1
ATOM 738 O O . ARG A 1 98 ? -0.085 -7.383 -4.154 1.00 97.31 98 ARG A O 1
ATOM 745 N N . ALA A 1 99 ? 1.180 -5.875 -5.236 1.00 95.12 99 ALA A N 1
ATOM 746 C CA . ALA A 1 99 ? 1.374 -5.011 -4.078 1.00 95.12 99 ALA A CA 1
ATOM 747 C C . ALA A 1 99 ? 0.054 -4.369 -3.627 1.00 95.12 99 ALA A C 1
ATOM 749 O O . ALA A 1 99 ? -0.225 -4.337 -2.430 1.00 95.12 99 ALA A O 1
ATOM 750 N N . THR A 1 100 ? -0.775 -3.905 -4.566 1.00 96.56 100 THR A N 1
ATOM 751 C CA . THR A 1 100 ? -2.102 -3.352 -4.277 1.00 96.56 100 THR A CA 1
ATOM 752 C C . THR A 1 100 ? -3.024 -4.408 -3.682 1.00 96.56 100 THR A C 1
ATOM 754 O O . THR A 1 100 ? -3.615 -4.150 -2.641 1.00 96.56 100 THR A O 1
ATOM 757 N N . GLU A 1 101 ? -3.091 -5.605 -4.266 1.00 97.25 101 GLU A N 1
ATOM 758 C CA . GLU A 1 101 ? -3.894 -6.715 -3.737 1.00 97.2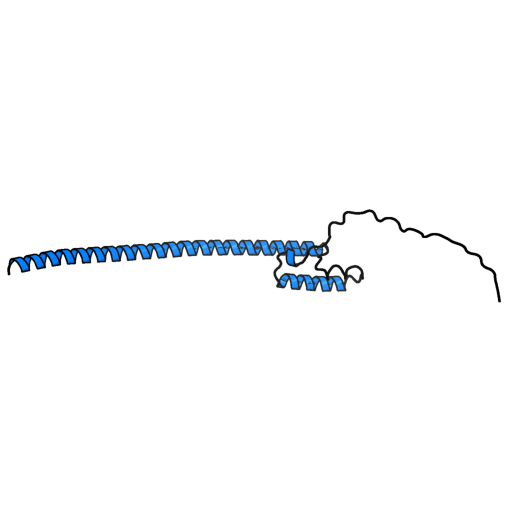5 101 GLU A CA 1
ATOM 759 C C . GLU A 1 101 ? -3.486 -7.072 -2.300 1.00 97.25 101 GLU A C 1
ATOM 761 O O . GLU A 1 101 ? -4.324 -7.124 -1.398 1.00 97.25 101 GLU A O 1
ATOM 766 N N . THR A 1 102 ? -2.180 -7.204 -2.054 1.00 97.56 102 THR A N 1
ATOM 767 C CA . THR A 1 102 ? -1.635 -7.485 -0.717 1.00 97.56 102 THR A CA 1
ATOM 768 C C . THR A 1 102 ? -1.965 -6.368 0.276 1.00 97.56 102 THR A C 1
ATOM 770 O O . THR A 1 102 ? -2.334 -6.632 1.424 1.00 97.56 102 THR A O 1
ATOM 773 N N . ALA A 1 103 ? -1.841 -5.109 -0.150 1.00 96.06 103 ALA A N 1
ATOM 774 C CA . ALA A 1 103 ? -2.141 -3.955 0.686 1.00 96.06 103 ALA A CA 1
ATOM 775 C C . ALA A 1 103 ? -3.633 -3.887 1.038 1.00 96.06 103 ALA A C 1
ATOM 777 O O . ALA A 1 103 ? -3.968 -3.661 2.201 1.00 96.06 103 ALA A O 1
ATOM 778 N N . THR A 1 104 ? -4.522 -4.139 0.073 1.00 97.06 104 THR A N 1
ATOM 779 C CA . THR A 1 104 ? -5.969 -4.197 0.301 1.00 97.06 104 THR A CA 1
ATOM 780 C C . THR A 1 104 ? -6.330 -5.316 1.271 1.00 97.06 104 THR A C 1
ATOM 782 O O . THR A 1 104 ? -7.077 -5.062 2.215 1.00 97.06 104 THR A O 1
ATOM 785 N N . GLN A 1 105 ? -5.751 -6.510 1.112 1.00 97.31 105 GLN A N 1
ATOM 786 C CA . GLN A 1 105 ? -5.994 -7.625 2.029 1.00 97.31 105 GLN A CA 1
ATOM 787 C C . GLN A 1 105 ? -5.526 -7.294 3.451 1.00 97.31 105 GLN A C 1
ATOM 789 O O . GLN A 1 105 ? -6.293 -7.400 4.403 1.00 97.31 105 GLN A O 1
ATOM 794 N N . THR A 1 106 ? -4.299 -6.787 3.590 1.00 97.31 106 THR A N 1
ATOM 795 C CA . THR A 1 106 ? -3.734 -6.403 4.894 1.00 97.31 106 THR A CA 1
ATOM 796 C C . THR A 1 106 ? -4.567 -5.312 5.568 1.00 97.31 106 THR A C 1
ATOM 798 O O . THR A 1 106 ? -4.768 -5.324 6.784 1.00 97.31 106 THR A O 1
ATOM 801 N N . GLN A 1 107 ? -5.054 -4.343 4.790 1.00 96.88 107 GLN A N 1
ATOM 802 C CA . GLN A 1 107 ? -5.904 -3.274 5.297 1.00 96.88 107 GLN A CA 1
ATOM 803 C C . GLN A 1 107 ? -7.264 -3.805 5.756 1.00 96.88 107 GLN A C 1
ATOM 805 O O . GLN A 1 107 ? -7.745 -3.385 6.810 1.00 96.88 107 GLN A O 1
ATOM 810 N N . TYR A 1 108 ? -7.855 -4.732 5.000 1.00 97.19 108 TYR A N 1
ATOM 811 C CA . TYR A 1 108 ? -9.105 -5.386 5.365 1.00 97.19 108 TYR A CA 1
ATOM 812 C C . TYR A 1 108 ? -8.955 -6.176 6.669 1.00 97.19 108 TYR A C 1
ATOM 814 O O . TYR A 1 108 ? -9.736 -5.983 7.602 1.00 97.19 108 TYR A O 1
ATOM 822 N N . ASP A 1 109 ? -7.891 -6.971 6.783 1.00 97.50 109 ASP A N 1
ATOM 823 C CA . ASP A 1 109 ? -7.599 -7.748 7.984 1.00 97.50 109 ASP A CA 1
ATOM 824 C C . ASP A 1 109 ? -7.400 -6.824 9.188 1.00 97.50 109 ASP A C 1
ATOM 826 O O . ASP A 1 109 ? -8.025 -7.010 10.232 1.00 97.50 109 ASP A O 1
ATOM 830 N N . ARG A 1 110 ? -6.583 -5.771 9.053 1.00 96.50 110 ARG A N 1
ATOM 831 C CA . ARG A 1 110 ? -6.347 -4.804 10.134 1.00 96.50 110 ARG A CA 1
ATOM 832 C C . ARG A 1 110 ? -7.635 -4.116 10.587 1.00 96.50 110 ARG A C 1
ATOM 834 O O . ARG A 1 110 ? -7.830 -3.943 11.789 1.00 96.50 110 ARG A O 1
ATOM 841 N N . ALA A 1 111 ? -8.493 -3.718 9.649 1.00 97.00 111 ALA A N 1
ATOM 842 C CA . ALA A 1 111 ? -9.782 -3.112 9.967 1.00 97.00 111 ALA A CA 1
ATOM 843 C C . ALA A 1 111 ? -10.691 -4.099 10.714 1.00 97.00 111 ALA A C 1
ATOM 845 O O . ALA A 1 111 ? -11.281 -3.728 11.727 1.00 97.00 111 ALA A O 1
ATOM 846 N N . GLY A 1 112 ? -10.734 -5.362 10.277 1.00 96.88 112 GLY A N 1
ATOM 847 C CA . GLY A 1 112 ? -11.477 -6.425 10.953 1.00 96.88 112 GLY A CA 1
ATOM 848 C C . GLY A 1 112 ? -11.036 -6.625 12.404 1.00 96.88 112 GLY A C 1
ATOM 849 O O . GLY A 1 112 ? -11.870 -6.594 13.307 1.00 96.88 112 GLY A O 1
ATOM 850 N N . HIS A 1 113 ? -9.726 -6.738 12.650 1.00 97.12 113 HIS A N 1
ATOM 851 C CA . HIS A 1 113 ? -9.187 -6.867 14.010 1.00 97.12 113 HIS A CA 1
ATOM 852 C C . HIS A 1 113 ? -9.511 -5.642 14.878 1.00 97.12 113 HIS A C 1
ATOM 854 O O . HIS A 1 113 ? -9.876 -5.789 16.042 1.00 97.12 113 HIS A O 1
ATOM 860 N N . ALA A 1 114 ? -9.411 -4.429 14.324 1.00 96.94 114 ALA A N 1
ATOM 861 C CA . ALA A 1 114 ? -9.718 -3.204 15.060 1.00 96.94 114 ALA A CA 1
ATOM 862 C C . ALA A 1 114 ? -11.197 -3.125 15.475 1.00 96.94 114 ALA A C 1
ATOM 864 O O . ALA A 1 114 ? -11.485 -2.719 16.600 1.00 96.94 114 ALA A O 1
ATOM 865 N N . ILE A 1 115 ? -12.121 -3.548 14.604 1.00 97.31 115 ILE A N 1
ATOM 866 C CA . ILE A 1 115 ? -13.557 -3.614 14.918 1.00 97.31 115 ILE A CA 1
ATOM 867 C C . ILE A 1 115 ? -13.810 -4.627 16.036 1.00 97.31 115 ILE A C 1
ATOM 869 O O . ILE A 1 115 ? -14.452 -4.288 17.023 1.00 97.31 115 ILE A O 1
ATOM 873 N N . GLN A 1 116 ? -13.236 -5.829 15.940 1.00 97.25 116 GLN A N 1
ATOM 874 C CA . GLN A 1 116 ? -13.386 -6.857 16.978 1.00 97.25 116 GLN A CA 1
ATOM 875 C C . GLN A 1 116 ? -12.858 -6.391 18.341 1.00 97.25 116 GLN A C 1
ATOM 877 O O . GLN A 1 116 ? -13.488 -6.630 19.371 1.00 97.25 116 GLN A O 1
ATOM 882 N N . MET A 1 117 ? -11.715 -5.699 18.357 1.00 97.94 117 MET A N 1
ATOM 883 C CA . MET A 1 117 ? -11.182 -5.102 19.581 1.00 97.94 117 MET A CA 1
ATOM 884 C C . MET A 1 117 ? -12.099 -4.009 20.133 1.00 97.94 117 MET A C 1
ATOM 886 O O . MET A 1 117 ? -12.318 -3.955 21.342 1.00 97.94 117 MET A O 1
ATOM 890 N N . ALA A 1 118 ? -12.646 -3.154 19.266 1.00 97.69 118 ALA A N 1
ATOM 891 C CA . ALA A 1 118 ? -13.587 -2.119 19.676 1.00 97.69 118 ALA A CA 1
ATOM 892 C C . ALA A 1 118 ? -14.864 -2.726 20.275 1.00 97.69 118 ALA A C 1
ATOM 894 O O . ALA A 1 118 ? -15.303 -2.279 21.331 1.00 97.69 118 ALA A O 1
ATOM 895 N N . ASP A 1 119 ? -15.415 -3.779 19.668 1.00 98.25 119 ASP A N 1
ATOM 896 C CA . ASP A 1 119 ? -16.590 -4.488 20.183 1.00 98.25 119 ASP A CA 1
ATOM 897 C C . ASP A 1 119 ? -16.328 -5.098 21.566 1.00 98.25 119 ASP A C 1
ATOM 899 O O . ASP A 1 119 ? -17.163 -4.977 22.469 1.00 98.25 119 ASP A O 1
ATOM 903 N N . ALA A 1 120 ? -15.151 -5.701 21.764 1.00 98.06 120 ALA A N 1
ATOM 904 C CA . ALA A 1 120 ? -14.744 -6.243 23.059 1.00 98.06 120 ALA A CA 1
ATOM 905 C C . ALA A 1 120 ? -14.644 -5.147 24.133 1.00 98.06 120 ALA A C 1
ATOM 907 O O . ALA A 1 120 ? -15.134 -5.325 25.252 1.00 98.06 120 ALA A O 1
ATOM 908 N N . GLU A 1 121 ? -14.067 -3.993 23.794 1.00 97.94 121 GLU A N 1
ATOM 909 C CA . GLU A 1 121 ? -13.957 -2.874 24.729 1.00 97.94 121 GLU A CA 1
ATOM 910 C C . GLU A 1 121 ? -15.328 -2.232 25.012 1.00 97.94 121 GLU A C 1
ATOM 912 O O . GLU A 1 121 ? -15.627 -1.899 26.157 1.00 97.94 121 GLU A O 1
ATOM 917 N N . ILE A 1 122 ? -16.219 -2.134 24.017 1.00 97.56 122 ILE A N 1
ATOM 918 C CA . ILE A 1 122 ? -17.604 -1.671 24.210 1.00 97.56 122 ILE A CA 1
ATOM 919 C C . ILE A 1 122 ? -18.355 -2.601 25.167 1.00 97.56 122 ILE A C 1
ATOM 921 O O . ILE A 1 122 ? -19.045 -2.125 26.072 1.00 97.56 122 ILE A O 1
ATOM 925 N N . ALA A 1 123 ? -18.229 -3.920 24.997 1.00 98.19 123 ALA A N 1
ATOM 926 C CA . ALA A 1 123 ? -18.849 -4.894 25.893 1.00 98.19 123 ALA A CA 1
ATOM 927 C C . ALA A 1 123 ? -18.320 -4.749 27.327 1.00 98.19 123 ALA A C 1
ATOM 929 O O . ALA A 1 123 ? -19.099 -4.737 28.282 1.00 98.19 123 ALA A O 1
ATOM 930 N N . ARG A 1 124 ? -17.005 -4.558 27.471 1.00 97.94 124 ARG A N 1
ATOM 931 C CA . ARG A 1 124 ? -16.362 -4.301 28.760 1.00 97.94 124 ARG A CA 1
ATOM 932 C C . ARG A 1 124 ? -16.872 -3.015 29.410 1.00 97.94 124 ARG A C 1
ATOM 934 O O . ARG A 1 124 ? -17.230 -3.045 30.584 1.00 97.94 124 ARG A O 1
ATOM 941 N N . PHE A 1 125 ? -16.962 -1.911 28.669 1.00 98.25 125 PHE A N 1
ATOM 942 C CA . PHE A 1 125 ? -17.502 -0.655 29.193 1.00 98.25 125 PHE A CA 1
ATOM 943 C C . PHE A 1 125 ? -18.954 -0.796 29.646 1.00 98.25 125 PHE A C 1
ATOM 945 O O . PHE A 1 125 ? -19.299 -0.326 30.725 1.00 98.25 125 PHE A O 1
ATOM 952 N N . ARG A 1 126 ? -19.796 -1.489 28.871 1.00 98.12 126 ARG A N 1
ATOM 953 C CA . ARG A 1 126 ? -21.189 -1.761 29.261 1.00 98.12 126 ARG A CA 1
ATOM 954 C C . ARG A 1 126 ? -21.277 -2.575 30.551 1.00 98.12 126 ARG A C 1
ATOM 956 O O . ARG A 1 126 ? -22.104 -2.258 31.398 1.00 98.12 126 ARG A O 1
ATOM 963 N N . ALA A 1 127 ? -20.416 -3.578 30.718 1.00 98.12 127 ALA A N 1
ATOM 964 C CA . ALA A 1 127 ? -20.359 -4.364 31.949 1.00 98.12 127 ALA A CA 1
ATOM 965 C C . ALA A 1 127 ? -19.937 -3.512 33.157 1.00 98.12 127 ALA A C 1
ATOM 967 O O . ALA A 1 127 ? -20.526 -3.640 34.225 1.00 98.12 127 ALA A O 1
ATOM 968 N N . ILE A 1 128 ? -18.963 -2.613 32.983 1.00 97.94 128 ILE A N 1
ATOM 969 C CA . ILE A 1 128 ? -18.535 -1.686 34.041 1.00 97.94 128 ILE A CA 1
ATOM 970 C C . ILE A 1 128 ? -19.676 -0.742 34.433 1.00 97.94 128 ILE A C 1
ATOM 972 O O . ILE A 1 128 ? -19.920 -0.564 35.620 1.00 97.94 128 ILE A O 1
ATOM 976 N N . LEU A 1 129 ? -20.390 -0.162 33.463 1.00 97.62 129 LEU A N 1
ATOM 977 C CA . LEU A 1 129 ? -21.532 0.715 33.753 1.00 97.62 129 LEU A CA 1
ATOM 978 C C . LEU A 1 129 ? -22.616 -0.021 34.547 1.00 97.62 129 LEU A C 1
ATOM 980 O O . LEU A 1 129 ? -23.076 0.488 35.559 1.00 97.62 129 LEU A O 1
ATOM 984 N N . HIS A 1 130 ? -22.936 -1.257 34.160 1.00 97.81 130 HIS A N 1
ATOM 985 C CA . HIS A 1 130 ? -23.885 -2.080 34.908 1.00 97.81 130 HIS A CA 1
ATOM 986 C C . HIS A 1 130 ? -23.427 -2.347 36.350 1.00 97.81 130 HIS A C 1
ATOM 988 O O . HIS A 1 130 ? -24.219 -2.251 37.281 1.00 97.81 130 HIS A O 1
ATOM 994 N N . GLN A 1 131 ? -22.142 -2.656 36.552 1.00 97.75 131 GLN A N 1
ATOM 995 C CA . GLN A 1 131 ? -21.581 -2.847 37.894 1.00 97.75 131 GLN A CA 1
ATOM 996 C C . GLN A 1 131 ? -21.653 -1.569 38.739 1.00 97.75 131 GLN A C 1
ATOM 998 O O . GLN A 1 131 ? -21.853 -1.651 39.947 1.00 97.75 131 GLN A O 1
ATOM 1003 N N . ILE A 1 132 ? -21.489 -0.394 38.126 1.00 97.19 132 ILE A N 1
ATOM 1004 C CA . ILE A 1 132 ? -21.636 0.891 38.819 1.00 97.19 132 ILE A CA 1
ATOM 1005 C C . ILE A 1 132 ? -23.090 1.080 39.268 1.00 97.19 132 ILE A C 1
ATOM 1007 O O . ILE A 1 132 ? -23.310 1.347 40.447 1.00 97.19 132 ILE A O 1
ATOM 1011 N N . ASP A 1 133 ? -24.066 0.856 38.385 1.00 97.06 133 ASP A N 1
ATOM 1012 C CA . ASP A 1 133 ? -25.496 0.980 38.711 1.00 97.06 133 ASP A CA 1
ATOM 1013 C C . ASP A 1 133 ? -25.920 0.011 39.841 1.00 97.06 133 ASP A C 1
ATOM 1015 O O . ASP A 1 133 ? -26.686 0.360 40.749 1.00 97.06 133 ASP A O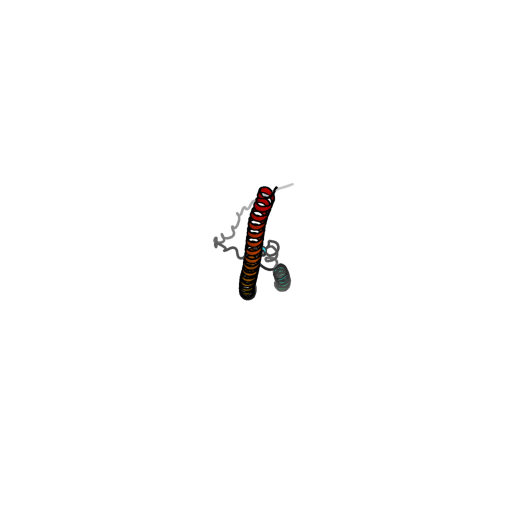 1
ATOM 1019 N N . GLU A 1 134 ? -25.390 -1.218 39.825 1.00 96.88 134 GLU A N 1
ATOM 1020 C CA . GLU A 1 134 ? -25.584 -2.194 40.905 1.00 96.88 134 GLU A CA 1
ATOM 1021 C C . GLU A 1 134 ? -25.002 -1.694 42.232 1.00 96.88 134 GLU A C 1
ATOM 1023 O O . GLU A 1 134 ? -25.675 -1.758 43.264 1.00 96.88 134 GLU A O 1
ATOM 1028 N N . LEU A 1 135 ? -23.774 -1.164 42.217 1.00 97.19 135 LEU A N 1
ATOM 1029 C CA . LEU A 1 135 ? -23.131 -0.614 43.410 1.00 97.19 135 LEU A CA 1
ATOM 1030 C C . LEU A 1 135 ? -23.900 0.584 43.972 1.00 97.19 135 LEU A C 1
ATOM 1032 O O . LEU A 1 135 ? -24.075 0.664 45.187 1.00 97.19 135 LEU A O 1
ATOM 1036 N N . GLU A 1 136 ? -24.392 1.489 43.125 1.00 95.62 136 GLU A N 1
ATOM 1037 C CA . GLU A 1 136 ? -25.227 2.620 43.549 1.00 95.62 136 GLU A CA 1
ATOM 1038 C C . GLU A 1 136 ? -26.491 2.140 44.273 1.00 95.62 136 GLU A C 1
ATOM 1040 O O . GLU A 1 136 ? -26.801 2.607 45.373 1.00 95.62 136 GLU A O 1
ATOM 1045 N N . THR A 1 137 ? -27.157 1.123 43.721 1.00 96.19 137 THR A N 1
ATOM 1046 C CA . THR A 1 137 ? -28.338 0.509 44.341 1.00 96.19 137 THR A CA 1
ATOM 1047 C C . THR A 1 137 ? -28.009 -0.121 45.702 1.00 96.19 137 THR A C 1
ATOM 1049 O O . THR A 1 137 ? -28.778 0.015 46.658 1.00 96.19 137 THR A O 1
ATOM 1052 N N . GLU A 1 138 ? -26.871 -0.811 45.824 1.00 95.69 138 GLU A N 1
ATOM 1053 C CA . GLU A 1 138 ? -26.405 -1.386 47.095 1.00 95.69 138 GLU A CA 1
ATOM 1054 C C . GLU A 1 138 ? -26.058 -0.302 48.131 1.00 95.69 138 GLU A C 1
ATOM 1056 O O . GLU A 1 138 ? -26.425 -0.424 49.305 1.00 95.69 138 GLU A O 1
ATOM 1061 N N . PHE A 1 139 ? -25.428 0.801 47.717 1.00 95.19 139 PHE A N 1
ATOM 1062 C CA . PHE A 1 139 ? -25.143 1.928 48.609 1.00 95.19 139 PHE A CA 1
ATOM 1063 C C . PHE A 1 139 ? -26.419 2.603 49.124 1.00 95.19 139 PHE A C 1
ATOM 1065 O O . PHE A 1 139 ? -26.505 2.917 50.317 1.00 95.19 139 PHE A O 1
ATOM 1072 N N . ASP A 1 140 ? -27.435 2.767 48.275 1.00 95.62 140 ASP A N 1
ATOM 1073 C CA . ASP A 1 140 ? -28.729 3.322 48.678 1.00 95.62 140 ASP A CA 1
ATOM 1074 C C . ASP A 1 140 ? -29.456 2.433 49.697 1.00 95.62 140 ASP A C 1
ATOM 1076 O O . ASP A 1 140 ? -30.033 2.940 50.669 1.00 95.62 140 ASP A O 1
ATOM 1080 N N . LYS A 1 141 ? -29.381 1.102 49.547 1.00 93.38 141 LYS A N 1
ATOM 1081 C CA . LYS A 1 141 ? -29.910 0.155 50.546 1.00 93.38 141 LYS A CA 1
ATOM 1082 C C . LYS A 1 141 ? -29.226 0.332 51.901 1.00 93.38 141 LYS A C 1
ATOM 1084 O O . LYS A 1 141 ? -29.916 0.435 52.914 1.00 93.38 141 LYS A O 1
ATOM 1089 N N . ILE A 1 142 ? -27.891 0.406 51.928 1.00 93.38 142 ILE A N 1
ATOM 1090 C CA . ILE A 1 142 ? -27.113 0.592 53.167 1.00 93.38 142 ILE A CA 1
ATOM 1091 C C . ILE A 1 142 ? -27.485 1.915 53.844 1.00 93.38 142 ILE A C 1
ATOM 1093 O O . ILE A 1 142 ? -27.704 1.950 55.056 1.00 93.38 142 ILE A O 1
ATOM 1097 N N . LYS A 1 143 ? -27.605 2.997 53.066 1.00 93.75 143 LYS A N 1
ATOM 1098 C CA . LYS A 1 143 ? -27.988 4.319 53.576 1.00 93.75 143 LYS A CA 1
ATOM 1099 C C . LYS A 1 143 ? -29.367 4.315 54.235 1.00 93.75 143 LYS A C 1
ATOM 1101 O O . LYS A 1 143 ? -29.570 5.052 55.187 1.00 93.75 143 LYS A O 1
ATOM 1106 N N . ARG A 1 144 ? -30.303 3.496 53.751 1.00 88.94 144 ARG A N 1
ATOM 1107 C CA . ARG A 1 144 ? -31.673 3.416 54.280 1.00 88.94 144 ARG A CA 1
ATOM 1108 C C . ARG A 1 144 ? -31.795 2.626 55.590 1.00 88.94 144 ARG A C 1
ATOM 1110 O O . ARG A 1 144 ? -32.809 2.753 56.270 1.00 88.94 144 ARG A O 1
ATOM 1117 N N . ILE A 1 145 ? -30.804 1.801 55.924 1.00 88.38 145 ILE A N 1
ATOM 1118 C CA . ILE A 1 145 ? -30.782 0.983 57.151 1.00 88.38 145 ILE A CA 1
ATOM 1119 C C . ILE A 1 145 ? -30.133 1.740 58.325 1.00 88.38 145 ILE A C 1
ATOM 1121 O O . ILE A 1 145 ? -30.347 1.376 59.481 1.00 88.38 145 ILE A O 1
ATOM 1125 N N . ARG A 1 146 ? -29.341 2.777 58.037 1.00 60.31 146 ARG A N 1
ATOM 1126 C CA . ARG A 1 146 ? -28.622 3.588 59.025 1.00 60.31 146 ARG A CA 1
ATOM 1127 C C . ARG A 1 146 ? -29.416 4.823 59.434 1.00 60.31 146 ARG A C 1
ATOM 1129 O O . ARG A 1 146 ? -29.312 5.184 60.625 1.00 60.31 146 ARG A O 1
#

Secondary structure (DSSP, 8-state):
-------------PPP----------EE-GGGTT--HHHHHHHHHHHHHHHHH---TTSHHHHTTT-EE--HHHHHHHHHHHHHHHHHHHHHHHHHHHHHHHHHHHHHHHHHHHHHHHHHHHHHHHHHHHHHHHHHHHHHHHHHH-